Protein AF-A0A317KCD1-F1 (afdb_monomer_lite)

Sequence (113 aa):
MARLYDLDADVLLLGVDHGSNTSLHLAEYRRPAPPRQRCGAAVLTGDGGREWVWWDDVRLDEEDFARLGTDLETTGAVRLGPVGDGTGRLMRQRAAVDFAVDWLARNRRTEES

InterPro domains:
  IPR003679 Aminoglycoside N(3)-acetyltransferase-like [PF02522] (2-104)
  IPR003679 Aminoglycoside N(3)-acetyltransferase-like [PTHR11104] (2-109)
  IPR028345 Aminoglycoside 3-N-acetyltransferase-like [SSF110710] (2-108)

Foldseek 3Di:
DVVLLVVQHKDKDAQDAQLPVPLLVVLLVVAPPADKDKDWDFDQDPVRHTDIDIDIDGPDDSPCRRVLRVVLVVVVQWDWDDDPPGIMTMHGSNSSSVSSNVVCNVPVDPPDD

pLDDT: mean 91.61, std 10.13, range [35.06, 98.0]

Secondary structure (DSSP, 8-state):
-HHHHHTT-EEEEES--GGG-GGGHHHHHHSSS--EEEEEEEEEPTTS-EEEEEEEEE----TTHHHHHHHHHHTT-EEEEEETTEEEEEEEHHHHHHHHHHHHHHH------

Organism: NCBI:txid1450148

Radius of gyration: 16.88 Å; chains: 1; bounding box: 44×27×44 Å

Structure (mmCIF, N/CA/C/O backbone):
data_AF-A0A317KCD1-F1
#
_entry.id   AF-A0A317KCD1-F1
#
loop_
_atom_site.group_PDB
_atom_site.id
_atom_site.type_symbol
_atom_site.label_atom_id
_atom_site.label_alt_id
_atom_site.label_comp_id
_atom_site.label_asym_id
_atom_site.label_entity_id
_atom_site.label_seq_id
_atom_site.pdbx_PDB_ins_code
_atom_site.Cartn_x
_atom_site.Cartn_y
_atom_site.Cartn_z
_atom_site.occupancy
_atom_site.B_iso_or_equiv
_atom_site.auth_seq_id
_atom_site.auth_comp_id
_atom_site.auth_asym_id
_atom_site.auth_atom_id
_atom_site.pdbx_PDB_model_num
ATOM 1 N N . MET A 1 1 ? 5.164 -8.255 -4.245 1.00 70.62 1 MET A N 1
ATOM 2 C CA . MET A 1 1 ? 3.941 -8.189 -3.414 1.00 70.62 1 MET A CA 1
ATOM 3 C C . MET A 1 1 ? 3.158 -9.500 -3.390 1.00 70.62 1 MET A C 1
ATOM 5 O O . MET A 1 1 ? 2.946 -10.003 -2.300 1.00 70.62 1 MET A O 1
ATOM 9 N N . ALA A 1 2 ? 2.800 -10.110 -4.530 1.00 76.00 2 ALA A N 1
ATOM 10 C CA . ALA A 1 2 ? 1.985 -11.341 -4.554 1.00 76.00 2 ALA A CA 1
ATOM 11 C C . ALA A 1 2 ? 2.511 -12.493 -3.666 1.00 76.00 2 ALA A C 1
ATOM 13 O O . ALA A 1 2 ? 1.752 -13.067 -2.900 1.00 76.00 2 ALA A O 1
ATOM 14 N N . ARG A 1 3 ? 3.825 -12.751 -3.658 1.00 81.06 3 ARG A N 1
ATOM 15 C CA . ARG A 1 3 ? 4.411 -13.797 -2.799 1.00 81.06 3 ARG A CA 1
ATOM 16 C C . ARG A 1 3 ? 4.246 -13.536 -1.294 1.00 81.06 3 ARG A C 1
ATOM 18 O O . ARG A 1 3 ? 4.120 -14.482 -0.531 1.00 81.06 3 ARG A O 1
ATOM 25 N N . LEU A 1 4 ? 4.264 -12.273 -0.859 1.00 81.69 4 LEU A N 1
ATOM 26 C CA . LEU A 1 4 ? 4.026 -11.919 0.549 1.00 81.69 4 LEU A CA 1
ATOM 27 C C . LEU A 1 4 ? 2.566 -12.186 0.933 1.00 81.69 4 LEU A C 1
ATOM 29 O O . LEU A 1 4 ? 2.292 -12.679 2.024 1.00 81.69 4 LEU A O 1
ATOM 33 N N . TYR A 1 5 ? 1.652 -11.947 -0.009 1.00 82.62 5 TYR A N 1
ATOM 34 C CA . TYR A 1 5 ? 0.233 -12.219 0.168 1.00 82.62 5 TYR A CA 1
ATOM 35 C C . TYR A 1 5 ? -0.018 -13.728 0.298 1.00 82.62 5 TYR A C 1
ATOM 37 O O . TYR A 1 5 ? -0.814 -14.165 1.134 1.00 82.62 5 TYR A O 1
ATOM 45 N N . ASP A 1 6 ? 0.681 -14.540 -0.498 1.00 83.25 6 ASP A N 1
ATOM 46 C CA . ASP A 1 6 ? 0.579 -16.002 -0.443 1.00 83.25 6 ASP A CA 1
ATOM 47 C C . ASP A 1 6 ? 1.066 -16.560 0.902 1.00 83.25 6 ASP A C 1
ATOM 49 O O . ASP A 1 6 ? 0.499 -17.528 1.406 1.00 83.25 6 ASP A O 1
ATOM 53 N N . LEU A 1 7 ? 2.059 -15.904 1.510 1.00 90.00 7 LEU A N 1
ATOM 54 C CA . LEU A 1 7 ? 2.645 -16.271 2.802 1.00 90.00 7 LEU A CA 1
ATOM 55 C C . LEU A 1 7 ? 1.893 -15.711 4.025 1.00 90.00 7 LEU A C 1
ATOM 57 O O . LEU A 1 7 ? 2.343 -15.941 5.142 1.00 90.00 7 LEU A O 1
ATOM 61 N N . ASP A 1 8 ? 0.780 -14.993 3.830 1.00 88.00 8 ASP A N 1
ATOM 62 C CA . ASP A 1 8 ? 0.032 -14.290 4.893 1.00 88.00 8 ASP A CA 1
ATOM 63 C C . ASP A 1 8 ? 0.929 -13.378 5.755 1.00 88.00 8 ASP A C 1
ATOM 65 O O . ASP A 1 8 ? 0.857 -13.374 6.981 1.00 88.00 8 ASP A O 1
ATOM 69 N N . ALA A 1 9 ? 1.821 -12.623 5.101 1.00 93.81 9 ALA A N 1
ATOM 70 C CA . ALA A 1 9 ? 2.752 -11.721 5.775 1.00 93.81 9 ALA A CA 1
ATOM 71 C C . ALA A 1 9 ? 2.049 -10.533 6.461 1.00 93.81 9 ALA A C 1
ATOM 73 O O . ALA A 1 9 ? 0.957 -10.120 6.066 1.00 93.81 9 ALA A O 1
ATOM 74 N N . ASP A 1 10 ? 2.730 -9.921 7.430 1.00 95.75 10 ASP A N 1
ATOM 75 C CA . ASP A 1 10 ? 2.306 -8.671 8.065 1.00 95.75 10 ASP A CA 1
ATOM 76 C C . ASP A 1 10 ? 2.885 -7.433 7.360 1.00 95.75 10 ASP A C 1
ATOM 78 O O . ASP A 1 10 ? 3.993 -7.453 6.818 1.00 95.75 10 ASP A O 1
ATOM 82 N N . VAL A 1 11 ? 2.142 -6.325 7.418 1.00 96.00 11 VAL A N 1
ATOM 83 C CA . VAL A 1 11 ? 2.583 -4.978 7.029 1.00 96.00 11 VAL A CA 1
ATOM 84 C C . VAL A 1 11 ? 2.631 -4.104 8.273 1.00 96.00 11 VAL A C 1
ATOM 86 O O . VAL A 1 11 ? 1.648 -4.018 9.012 1.00 96.00 11 VAL A O 1
ATOM 89 N N . LEU A 1 12 ? 3.760 -3.423 8.470 1.00 96.25 12 LEU A N 1
ATOM 90 C CA . LEU A 1 12 ? 3.965 -2.462 9.546 1.00 96.25 12 LEU A CA 1
ATOM 91 C C . LEU A 1 12 ? 4.272 -1.082 8.963 1.00 96.25 12 LEU A C 1
ATOM 93 O O . LEU A 1 12 ? 5.266 -0.907 8.261 1.00 96.25 12 LEU A O 1
ATOM 97 N N . LEU A 1 13 ? 3.430 -0.105 9.289 1.00 96.06 13 LEU A N 1
ATOM 98 C CA . LEU A 1 13 ? 3.652 1.307 8.988 1.00 96.06 13 LEU A CA 1
ATOM 99 C C . LEU A 1 13 ? 4.164 1.993 10.254 1.00 96.06 13 LEU A C 1
ATOM 101 O O . LEU A 1 13 ? 3.537 1.876 11.307 1.00 96.06 13 LEU A O 1
ATOM 105 N N . LEU A 1 14 ? 5.299 2.687 10.164 1.00 95.31 14 LEU A N 1
ATOM 106 C CA . LEU A 1 14 ? 5.960 3.337 11.299 1.00 95.31 14 LEU A CA 1
ATOM 107 C C . LEU A 1 14 ? 5.897 4.854 11.135 1.00 95.31 14 LEU A C 1
ATOM 109 O O . LEU A 1 14 ? 6.654 5.419 10.352 1.00 95.31 14 LEU A O 1
ATOM 113 N N . GLY A 1 15 ? 4.980 5.509 11.850 1.00 92.25 15 GLY A N 1
ATOM 114 C CA . GLY A 1 15 ? 4.834 6.967 11.789 1.00 92.25 15 GLY A CA 1
ATOM 115 C C . GLY A 1 15 ? 4.265 7.496 10.467 1.00 92.25 15 GLY A C 1
ATOM 116 O O . GLY A 1 15 ? 4.203 8.706 10.285 1.00 92.25 15 GLY A O 1
ATOM 117 N N . VAL A 1 16 ? 3.823 6.607 9.573 1.00 93.38 16 VAL A N 1
ATOM 118 C CA . VAL A 1 16 ? 3.165 6.936 8.302 1.00 93.38 16 VAL A CA 1
ATOM 119 C C . VAL A 1 16 ? 1.755 6.355 8.264 1.00 93.38 16 VAL A C 1
ATOM 121 O O . VAL A 1 16 ? 1.432 5.408 8.995 1.00 93.38 16 VAL A O 1
ATOM 124 N N . ASP A 1 17 ? 0.901 6.942 7.435 1.00 93.25 17 ASP A N 1
ATOM 125 C CA . ASP A 1 17 ? -0.445 6.446 7.169 1.00 93.25 17 ASP A CA 1
ATOM 126 C C . ASP A 1 17 ? -0.472 5.495 5.959 1.00 93.25 17 ASP A C 1
ATOM 128 O O . ASP A 1 17 ? 0.559 5.088 5.412 1.00 93.25 17 ASP A O 1
ATOM 132 N N . HIS A 1 18 ? -1.679 5.098 5.563 1.00 95.31 18 HIS A N 1
ATOM 133 C CA . HIS A 1 18 ? -1.889 4.180 4.452 1.00 95.31 18 HIS A CA 1
ATOM 134 C C . HIS A 1 18 ? -1.589 4.779 3.073 1.00 95.31 18 HIS A C 1
ATOM 136 O O . HIS A 1 18 ? -1.453 4.001 2.131 1.00 95.31 18 HIS A O 1
ATOM 142 N N . GLY A 1 19 ? -1.406 6.098 2.946 1.00 93.31 19 GLY A N 1
ATOM 143 C CA . GLY A 1 19 ? -0.956 6.728 1.703 1.00 93.31 19 GLY A CA 1
ATOM 144 C C . GLY A 1 19 ? 0.413 6.215 1.249 1.00 93.31 19 GLY A C 1
ATOM 145 O O . GLY A 1 19 ? 0.685 6.156 0.062 1.00 93.31 19 GLY A O 1
ATOM 146 N N . SER A 1 20 ? 1.254 5.744 2.177 1.00 91.88 20 SER A N 1
ATOM 147 C CA . SER A 1 20 ? 2.547 5.108 1.869 1.00 91.88 20 SER A CA 1
ATOM 148 C C . SER A 1 20 ? 2.505 3.570 1.864 1.00 91.88 20 SER A C 1
ATOM 150 O O . SER A 1 20 ? 3.549 2.909 1.851 1.00 91.88 20 SER A O 1
ATOM 152 N N . ASN A 1 21 ? 1.320 2.953 1.920 1.00 93.19 21 ASN A N 1
ATOM 153 C CA . ASN A 1 21 ? 1.190 1.500 2.008 1.00 93.19 21 ASN A CA 1
ATOM 154 C C . ASN A 1 21 ? 1.239 0.838 0.624 1.00 93.19 21 ASN A C 1
ATOM 156 O O . ASN A 1 21 ? 0.218 0.488 0.034 1.00 93.19 21 ASN A O 1
ATOM 160 N N . THR A 1 22 ? 2.454 0.567 0.150 1.00 90.88 22 THR A N 1
ATOM 161 C CA . THR A 1 22 ? 2.713 -0.067 -1.157 1.00 90.88 22 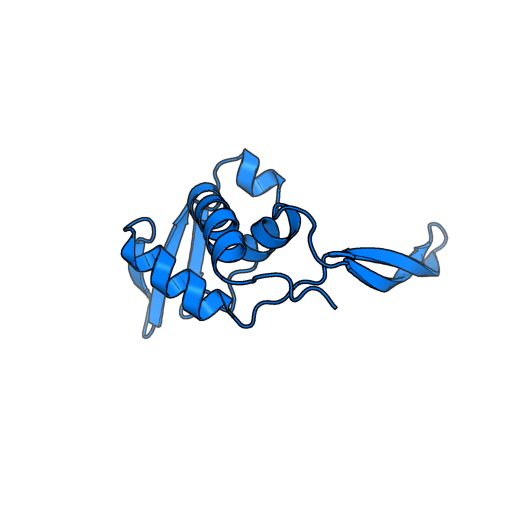THR A CA 1
ATOM 162 C C . THR A 1 22 ? 2.055 -1.440 -1.350 1.00 90.88 22 THR A C 1
ATOM 164 O O . THR A 1 22 ? 1.915 -1.899 -2.484 1.00 90.88 22 THR A O 1
ATOM 167 N N . SER A 1 23 ? 1.628 -2.120 -0.278 1.00 92.00 23 SER A N 1
ATOM 168 C CA . SER A 1 23 ? 0.893 -3.385 -0.411 1.00 92.00 23 SER A CA 1
ATOM 169 C C . SER A 1 23 ? -0.490 -3.190 -1.034 1.00 92.00 23 SER A C 1
ATOM 171 O O . SER A 1 23 ? -0.980 -4.109 -1.689 1.00 92.00 23 SER A O 1
ATOM 173 N N . LEU A 1 24 ? -1.096 -2.008 -0.880 1.00 94.06 24 LEU A N 1
ATOM 174 C CA . LEU A 1 24 ? -2.415 -1.695 -1.432 1.00 94.06 24 LEU A CA 1
ATOM 175 C C . LEU A 1 24 ? -2.414 -1.647 -2.967 1.00 94.06 24 LEU A C 1
ATOM 177 O O . LEU A 1 24 ? -3.422 -2.004 -3.570 1.00 94.06 24 LEU A O 1
ATOM 181 N N . HIS A 1 25 ? -1.276 -1.370 -3.616 1.00 95.12 25 HIS A N 1
ATOM 182 C CA . HIS A 1 25 ? -1.161 -1.481 -5.077 1.00 95.12 25 HIS A CA 1
ATOM 183 C C . HIS A 1 25 ? -1.501 -2.884 -5.593 1.00 95.12 25 HIS A C 1
ATOM 185 O O . HIS A 1 25 ? -2.009 -3.032 -6.701 1.00 95.12 25 HIS A O 1
ATOM 191 N N . LEU A 1 26 ? -1.286 -3.942 -4.797 1.00 93.19 26 LEU A N 1
ATOM 192 C CA . LEU A 1 26 ? -1.677 -5.297 -5.201 1.00 93.19 26 LEU A CA 1
ATOM 193 C C . LEU A 1 26 ? -3.192 -5.414 -5.440 1.00 93.19 26 LEU A C 1
ATOM 195 O O . LEU A 1 26 ? -3.611 -6.218 -6.272 1.00 93.19 26 LEU A O 1
ATOM 199 N N . ALA A 1 27 ? -4.005 -4.616 -4.748 1.00 93.44 27 ALA A N 1
ATOM 200 C CA . ALA A 1 27 ? -5.443 -4.570 -4.973 1.00 93.44 27 ALA A CA 1
ATOM 201 C C . ALA A 1 27 ? -5.798 -3.922 -6.320 1.00 93.44 27 ALA A C 1
ATOM 203 O O . ALA A 1 27 ? -6.716 -4.388 -6.993 1.00 93.44 27 ALA A O 1
ATOM 204 N N . GLU A 1 28 ? -5.034 -2.923 -6.771 1.00 93.00 28 GLU A N 1
ATOM 205 C CA . GLU A 1 28 ? -5.219 -2.303 -8.091 1.00 93.00 28 GLU A CA 1
ATOM 206 C C . GLU A 1 28 ? -4.966 -3.300 -9.228 1.00 93.00 28 GLU A C 1
ATOM 208 O O . GLU A 1 28 ? -5.718 -3.331 -10.198 1.00 93.00 28 GLU A O 1
ATOM 213 N N . TYR A 1 29 ? -3.981 -4.192 -9.071 1.00 92.44 29 TYR A N 1
ATOM 214 C CA . TYR A 1 29 ? -3.742 -5.296 -10.010 1.00 92.44 29 TYR A CA 1
ATOM 215 C C . TYR A 1 29 ? -4.852 -6.356 -10.024 1.00 92.44 29 TYR A C 1
ATOM 217 O O . TYR A 1 29 ? -5.001 -7.073 -11.012 1.00 92.44 29 TYR A O 1
ATOM 225 N N . ARG A 1 30 ? -5.598 -6.499 -8.924 1.00 91.75 30 ARG A N 1
ATOM 226 C CA . ARG A 1 30 ? -6.617 -7.549 -8.736 1.00 91.75 30 ARG A CA 1
ATOM 227 C C . ARG A 1 30 ? -8.042 -7.084 -9.001 1.00 91.75 30 ARG A C 1
ATOM 229 O O . ARG A 1 30 ? -8.939 -7.915 -9.127 1.00 91.75 30 ARG A O 1
ATOM 236 N N . ARG A 1 31 ? -8.254 -5.775 -9.086 1.00 87.62 31 ARG A N 1
ATOM 237 C CA . ARG A 1 31 ? -9.521 -5.174 -9.497 1.00 87.62 31 ARG A CA 1
ATOM 238 C C . ARG A 1 31 ? -9.939 -5.695 -10.887 1.00 87.62 31 ARG A C 1
ATOM 240 O O . ARG A 1 31 ? -9.088 -5.807 -11.769 1.00 87.62 31 ARG A O 1
ATOM 247 N N . PRO A 1 32 ? -11.240 -5.941 -11.133 1.00 83.94 32 PRO A N 1
ATOM 248 C CA . PRO A 1 32 ? -11.740 -6.231 -12.475 1.00 83.94 32 PRO A CA 1
ATOM 249 C C . PRO A 1 32 ? -11.457 -5.079 -13.450 1.00 83.94 32 PRO A C 1
ATOM 251 O O . PRO A 1 32 ? -11.761 -3.930 -13.139 1.00 83.94 32 PRO A O 1
ATOM 254 N N . ALA A 1 33 ? -10.909 -5.396 -14.628 1.00 85.00 33 ALA A N 1
ATOM 255 C CA . ALA A 1 33 ? -10.594 -4.439 -15.698 1.00 85.00 33 ALA A CA 1
ATOM 256 C C . ALA A 1 33 ? -9.817 -3.189 -15.213 1.00 85.00 33 ALA A C 1
ATOM 258 O O . ALA A 1 33 ? -10.323 -2.066 -15.303 1.00 85.00 33 ALA A O 1
ATOM 259 N N . PRO A 1 34 ? -8.592 -3.356 -14.679 1.00 89.25 34 PRO A N 1
ATOM 260 C CA . PRO A 1 34 ? -7.824 -2.228 -14.175 1.00 89.25 34 PRO A CA 1
ATOM 261 C C . PRO A 1 34 ? -7.390 -1.312 -15.333 1.00 89.25 34 PRO A C 1
ATOM 263 O O . PRO A 1 34 ? -7.038 -1.816 -16.409 1.00 89.25 34 PRO A O 1
ATOM 266 N N . PRO A 1 35 ? -7.388 0.022 -15.140 1.00 90.56 35 PRO A N 1
ATOM 267 C CA . PRO A 1 35 ? -6.883 0.943 -16.148 1.00 90.56 35 PRO A CA 1
ATOM 268 C C . PRO A 1 35 ? -5.421 0.616 -16.447 1.00 90.56 35 PRO A C 1
ATOM 270 O O . PRO A 1 35 ? -4.645 0.312 -15.540 1.00 90.56 35 PRO A O 1
ATOM 273 N N . ARG A 1 36 ? -5.042 0.673 -17.724 1.00 93.31 36 ARG A N 1
ATOM 274 C CA . ARG A 1 36 ? -3.681 0.367 -18.171 1.00 93.31 36 ARG A CA 1
ATOM 275 C C . ARG A 1 36 ? -2.992 1.606 -18.714 1.00 93.31 36 ARG A C 1
ATOM 277 O O . ARG A 1 36 ? -3.644 2.514 -19.223 1.00 93.31 36 ARG A O 1
ATOM 284 N N . GLN A 1 37 ? -1.672 1.615 -18.628 1.00 94.88 37 GLN A N 1
ATOM 285 C CA . GL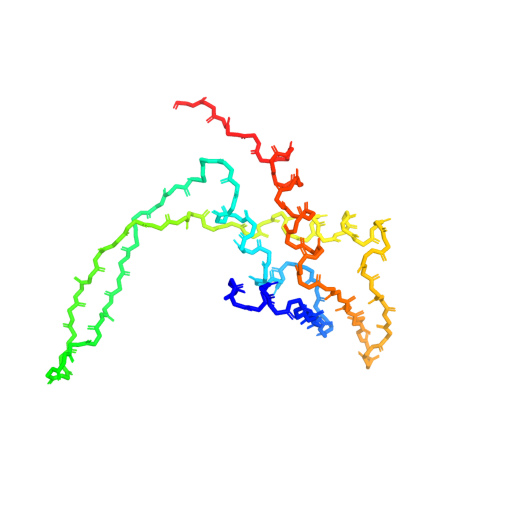N A 1 37 ? -0.820 2.629 -19.231 1.00 94.88 37 GLN A CA 1
ATOM 286 C C . GLN A 1 37 ? 0.406 1.979 -19.863 1.00 94.88 37 GLN A C 1
ATOM 288 O O . GLN A 1 37 ? 0.864 0.922 -19.421 1.00 94.88 37 GLN A O 1
ATOM 293 N N . ARG A 1 38 ? 0.950 2.636 -20.887 1.00 96.69 38 ARG A N 1
ATOM 294 C CA . ARG A 1 38 ? 2.198 2.213 -21.513 1.00 96.69 38 ARG A CA 1
ATOM 295 C C . ARG A 1 38 ? 3.375 2.754 -20.708 1.00 96.69 38 ARG A C 1
ATOM 297 O O . ARG A 1 38 ? 3.549 3.965 -20.594 1.00 96.69 38 ARG A O 1
ATOM 304 N N . CYS A 1 39 ? 4.188 1.849 -20.191 1.00 95.56 39 CYS A N 1
ATOM 305 C CA . CYS A 1 39 ? 5.385 2.129 -19.411 1.00 95.56 39 CYS A CA 1
ATOM 306 C C . CYS A 1 39 ? 6.637 1.853 -20.245 1.00 95.56 39 CYS A C 1
ATOM 308 O O . CYS A 1 39 ? 6.631 1.000 -21.136 1.00 95.56 39 CYS A O 1
ATOM 310 N N . GLY A 1 40 ? 7.725 2.563 -19.949 1.00 95.12 40 GLY A N 1
ATOM 311 C CA . GLY A 1 40 ? 9.015 2.323 -20.581 1.00 95.12 40 GLY A CA 1
ATOM 312 C C . GLY A 1 40 ? 10.177 2.604 -19.641 1.00 95.12 40 GLY A C 1
ATOM 313 O O . GLY A 1 40 ? 10.108 3.513 -18.815 1.00 95.12 40 GLY A O 1
ATOM 314 N N . ALA A 1 41 ? 11.238 1.812 -19.762 1.00 95.69 41 ALA A N 1
ATOM 315 C CA . ALA A 1 41 ? 12.457 1.973 -18.981 1.00 95.69 41 ALA A CA 1
ATOM 316 C C . ALA A 1 41 ? 13.678 1.444 -19.737 1.00 95.69 41 ALA A C 1
ATOM 318 O O . ALA A 1 41 ? 13.575 0.573 -20.601 1.00 95.69 41 ALA A O 1
ATOM 319 N N . ALA A 1 42 ? 14.852 1.948 -19.361 1.00 95.56 42 ALA A N 1
ATOM 320 C CA . ALA A 1 42 ? 16.126 1.410 -19.816 1.00 95.56 42 ALA A CA 1
ATOM 321 C C . ALA A 1 42 ? 16.476 0.137 -19.024 1.00 95.56 42 ALA A C 1
ATOM 323 O O . ALA A 1 42 ? 16.784 0.214 -17.832 1.00 95.56 42 ALA A O 1
ATOM 324 N N . VAL A 1 43 ? 16.453 -1.017 -19.690 1.00 95.69 43 VAL A N 1
ATOM 325 C CA . VAL A 1 43 ? 16.742 -2.340 -19.121 1.00 95.69 43 VAL A CA 1
ATOM 326 C C . VAL A 1 43 ? 18.189 -2.727 -19.419 1.00 95.69 43 VAL A C 1
ATOM 328 O O . VAL A 1 43 ? 18.689 -2.476 -20.514 1.00 95.69 43 VAL A O 1
ATOM 331 N N . LEU A 1 44 ? 18.872 -3.318 -18.433 1.00 94.69 44 LEU A N 1
ATOM 332 C CA . LEU A 1 44 ? 20.234 -3.831 -18.592 1.00 94.69 44 LEU A CA 1
ATOM 333 C C . LEU A 1 44 ? 20.223 -5.049 -19.522 1.00 94.69 44 LEU A C 1
ATOM 335 O O . LEU A 1 44 ? 19.502 -6.016 -19.270 1.00 94.69 44 LEU A O 1
ATOM 339 N N . THR A 1 45 ? 21.034 -5.011 -20.570 1.00 92.56 45 THR A N 1
ATOM 340 C CA . THR A 1 45 ? 21.206 -6.133 -21.495 1.00 92.56 45 THR A CA 1
ATOM 341 C C . THR A 1 45 ? 22.279 -7.098 -20.977 1.00 92.56 45 THR A C 1
ATOM 343 O O . THR A 1 45 ? 23.114 -6.741 -20.142 1.00 92.56 45 THR A O 1
ATOM 346 N N . GLY A 1 46 ? 22.259 -8.353 -21.441 1.00 90.88 46 GLY A N 1
ATOM 347 C CA . GLY A 1 46 ? 23.180 -9.399 -20.962 1.00 90.88 46 GLY A CA 1
ATOM 348 C C . GLY A 1 46 ? 24.668 -9.118 -21.223 1.00 90.88 46 GLY A C 1
ATOM 349 O O . GLY A 1 46 ? 25.525 -9.716 -20.580 1.00 90.88 46 GLY A O 1
ATOM 350 N N . ASP A 1 47 ? 24.973 -8.193 -22.131 1.00 93.00 47 ASP A N 1
ATOM 351 C CA . ASP A 1 47 ? 26.308 -7.699 -22.482 1.00 93.00 47 ASP A CA 1
ATOM 352 C C . ASP A 1 47 ? 26.716 -6.419 -21.720 1.00 93.00 47 ASP A C 1
ATOM 354 O O . ASP A 1 47 ? 27.781 -5.859 -21.972 1.00 93.00 47 ASP A O 1
ATOM 358 N N . GLY A 1 48 ? 25.898 -5.951 -20.769 1.00 91.62 48 GLY A N 1
ATOM 359 C CA . GLY A 1 48 ? 26.181 -4.768 -19.947 1.00 91.62 48 GLY A CA 1
ATOM 360 C C . GLY A 1 48 ? 25.757 -3.431 -20.567 1.00 91.62 48 GLY A C 1
ATOM 361 O O . GLY A 1 48 ? 25.982 -2.382 -19.959 1.00 91.62 48 GLY A O 1
ATOM 362 N N . GLY A 1 49 ? 25.129 -3.451 -21.745 1.00 95.06 49 GLY A N 1
ATOM 363 C CA . GLY A 1 49 ? 24.478 -2.294 -22.356 1.00 95.06 49 GLY A CA 1
ATOM 364 C C . GLY A 1 49 ? 23.119 -1.952 -21.730 1.00 95.06 49 GLY A C 1
ATOM 365 O O . GLY A 1 49 ? 22.697 -2.516 -20.717 1.00 95.06 49 GLY A O 1
ATOM 366 N N . ARG A 1 50 ? 22.411 -0.991 -22.334 1.00 95.12 50 ARG A N 1
ATOM 367 C CA . ARG A 1 50 ? 21.029 -0.646 -21.972 1.00 95.12 50 ARG A CA 1
ATOM 368 C C . ARG A 1 50 ? 20.164 -0.565 -23.218 1.00 95.12 50 ARG A C 1
ATOM 370 O O . ARG A 1 50 ? 20.541 0.103 -24.176 1.00 95.12 50 ARG A O 1
ATOM 377 N N . GLU A 1 51 ? 18.983 -1.161 -23.154 1.00 95.88 51 GLU A N 1
ATOM 378 C CA . GLU A 1 51 ? 17.957 -1.051 -24.189 1.00 95.88 51 GLU A CA 1
ATOM 379 C C . GLU A 1 51 ? 16.702 -0.397 -23.610 1.00 95.88 51 GLU A C 1
ATOM 381 O O . GLU A 1 51 ? 16.314 -0.668 -22.473 1.00 95.88 51 GLU A O 1
ATOM 386 N N . TRP A 1 52 ? 16.065 0.489 -24.378 1.00 97.25 52 TRP A N 1
ATOM 387 C CA . TRP A 1 52 ? 14.779 1.054 -23.988 1.00 97.25 52 TRP A CA 1
ATOM 388 C C . TRP A 1 52 ? 13.653 0.071 -24.313 1.00 97.25 52 TRP A C 1
ATOM 390 O O . TRP A 1 52 ? 13.365 -0.185 -25.481 1.00 97.25 52 TRP A O 1
ATOM 400 N N . VAL A 1 53 ? 12.990 -0.449 -23.282 1.00 96.56 53 VAL A N 1
ATOM 401 C CA . VAL A 1 53 ? 11.924 -1.449 -23.410 1.00 96.56 53 VAL A CA 1
ATOM 402 C C . VAL A 1 53 ? 10.587 -0.822 -23.043 1.00 96.56 53 VAL A C 1
ATOM 404 O O . VAL A 1 53 ? 10.498 -0.071 -22.073 1.00 96.56 53 VAL A O 1
ATOM 407 N N . TRP A 1 54 ? 9.545 -1.153 -23.807 1.00 96.75 54 TRP A N 1
ATOM 408 C CA . TRP A 1 54 ? 8.162 -0.747 -23.553 1.00 96.75 54 TRP A CA 1
ATOM 409 C C . TRP A 1 54 ? 7.311 -1.943 -23.125 1.00 96.75 54 TRP A C 1
ATOM 411 O O . TRP A 1 54 ? 7.462 -3.033 -23.676 1.00 96.75 54 TRP A O 1
ATOM 421 N N . TRP A 1 55 ? 6.373 -1.724 -22.207 1.00 96.19 55 TRP A N 1
ATOM 422 C CA . TRP A 1 55 ? 5.351 -2.699 -21.818 1.00 96.19 55 TRP A CA 1
ATOM 423 C C . TRP A 1 55 ? 4.065 -1.994 -21.371 1.00 96.19 55 TRP A C 1
ATOM 425 O O . TRP A 1 55 ? 4.076 -0.797 -21.090 1.00 96.19 55 TRP A O 1
ATOM 435 N N . ASP A 1 56 ? 2.960 -2.735 -21.288 1.00 95.81 56 ASP A N 1
ATOM 436 C CA . ASP A 1 56 ? 1.699 -2.233 -20.734 1.00 95.81 56 ASP A CA 1
ATOM 437 C C . ASP A 1 56 ? 1.521 -2.713 -19.294 1.00 95.81 56 ASP A C 1
ATOM 439 O O . ASP A 1 56 ? 1.520 -3.919 -19.030 1.00 95.81 56 ASP A O 1
ATOM 443 N N . ASP A 1 57 ? 1.280 -1.785 -18.375 1.00 95.44 57 ASP A N 1
ATOM 444 C CA . ASP A 1 57 ? 1.112 -2.056 -16.944 1.00 95.44 57 ASP A CA 1
ATOM 445 C C . ASP A 1 57 ? -0.200 -1.468 -16.411 1.00 95.44 57 ASP A C 1
ATOM 447 O O . ASP A 1 57 ? -0.873 -0.694 -17.096 1.00 95.44 57 ASP A O 1
ATOM 451 N N . VAL A 1 58 ? -0.578 -1.840 -15.190 1.00 93.00 58 VAL A N 1
ATOM 452 C CA . VAL A 1 58 ? -1.680 -1.189 -14.476 1.00 93.00 58 VAL A CA 1
ATOM 453 C C . VAL A 1 58 ? -1.285 0.251 -14.154 1.00 93.00 58 VAL A C 1
ATOM 455 O O . VAL A 1 58 ? -0.172 0.528 -13.706 1.00 93.00 58 VAL A O 1
ATOM 458 N N . ARG A 1 59 ? -2.208 1.184 -14.394 1.00 92.81 59 ARG A N 1
ATOM 459 C CA . ARG A 1 59 ? -2.069 2.573 -13.962 1.00 92.81 59 ARG A CA 1
ATOM 460 C C . ARG A 1 59 ? -2.362 2.640 -12.467 1.00 92.81 59 ARG A C 1
ATOM 462 O O . ARG A 1 59 ? -3.526 2.675 -12.076 1.00 92.81 59 ARG A O 1
ATOM 469 N N . LEU A 1 60 ? -1.292 2.601 -11.680 1.00 92.19 60 LEU A N 1
ATOM 470 C CA . LEU A 1 60 ? -1.340 2.745 -10.229 1.00 92.19 60 LEU A CA 1
ATOM 471 C C . LEU A 1 60 ? -1.691 4.181 -9.849 1.00 92.19 60 LEU A C 1
ATOM 473 O O . LEU A 1 60 ? -1.236 5.130 -10.491 1.00 92.19 60 LEU A O 1
ATOM 477 N N . ASP A 1 61 ? -2.495 4.308 -8.807 1.00 92.12 61 ASP A N 1
ATOM 478 C CA . ASP A 1 61 ? -2.973 5.565 -8.257 1.00 92.12 61 ASP A CA 1
ATOM 479 C C . ASP A 1 61 ? -3.133 5.388 -6.742 1.00 92.12 61 ASP A C 1
ATOM 481 O O . ASP A 1 61 ? -3.815 4.474 -6.283 1.00 92.12 61 ASP A O 1
ATOM 485 N N . GLU A 1 62 ? -2.466 6.227 -5.957 1.00 92.81 62 GLU A N 1
ATOM 486 C CA . GLU A 1 62 ? -2.449 6.159 -4.490 1.00 92.81 62 GLU A CA 1
ATOM 487 C C . GLU A 1 62 ? -3.249 7.290 -3.825 1.00 92.81 62 GLU A C 1
ATOM 489 O O . GLU A 1 62 ? -3.322 7.339 -2.597 1.00 92.81 62 GLU A O 1
ATOM 494 N N . GLU A 1 63 ? -3.890 8.175 -4.602 1.00 93.69 63 GLU A N 1
ATOM 495 C CA . GLU A 1 63 ? -4.548 9.389 -4.086 1.00 93.69 63 GLU A CA 1
ATOM 496 C C . GLU A 1 63 ? -5.600 9.096 -3.006 1.00 93.69 63 GLU A C 1
ATOM 498 O O . GLU A 1 63 ? -5.782 9.870 -2.063 1.00 93.69 63 GLU A O 1
ATOM 503 N N . ASP A 1 64 ? -6.287 7.959 -3.107 1.00 94.31 64 ASP A N 1
ATOM 504 C CA . ASP A 1 64 ? -7.345 7.562 -2.184 1.00 94.31 64 ASP A CA 1
ATOM 505 C C . ASP A 1 64 ? -6.908 6.522 -1.135 1.00 94.31 64 ASP A C 1
ATOM 507 O O . ASP A 1 64 ? -7.728 6.111 -0.308 1.00 94.31 64 ASP A O 1
ATOM 511 N N . PHE A 1 65 ? -5.623 6.141 -1.094 1.00 96.38 65 PHE A N 1
ATOM 512 C CA . PHE A 1 65 ? -5.116 5.130 -0.158 1.00 96.38 65 PHE A CA 1
ATOM 513 C C . PHE A 1 65 ? -5.199 5.577 1.299 1.00 96.38 65 PHE A C 1
ATOM 515 O O . PHE A 1 65 ? -5.474 4.754 2.173 1.00 96.38 65 PHE A O 1
ATOM 522 N N . ALA A 1 66 ? -5.023 6.872 1.575 1.00 96.31 66 ALA A N 1
ATOM 523 C CA . ALA A 1 66 ? -5.225 7.412 2.916 1.00 96.31 66 ALA A CA 1
ATOM 524 C C . ALA A 1 66 ? -6.677 7.193 3.383 1.00 96.31 66 ALA A C 1
ATOM 526 O O . ALA A 1 66 ? -6.902 6.666 4.472 1.00 96.31 66 ALA A O 1
ATOM 527 N N . ARG A 1 67 ? -7.660 7.500 2.520 1.00 97.19 67 ARG A N 1
ATOM 528 C CA . ARG A 1 67 ? -9.091 7.303 2.810 1.00 97.19 67 ARG A CA 1
ATOM 529 C C . ARG A 1 67 ? -9.446 5.822 2.943 1.00 97.19 67 ARG A C 1
ATOM 531 O O . ARG A 1 67 ? -10.109 5.440 3.902 1.00 97.19 67 ARG A O 1
ATOM 538 N N . LEU A 1 68 ? -8.973 4.991 2.014 1.00 97.31 68 LEU A N 1
ATOM 539 C CA . LEU A 1 68 ? -9.123 3.535 2.059 1.00 97.31 68 LEU A CA 1
ATOM 540 C C . LEU A 1 68 ? -8.580 2.974 3.376 1.00 97.31 68 LEU A C 1
ATOM 542 O O . LEU A 1 68 ? -9.241 2.168 4.026 1.00 97.31 68 LEU A O 1
ATOM 546 N N . GLY A 1 69 ? -7.394 3.421 3.786 1.00 96.88 69 GLY A N 1
ATOM 547 C CA . GLY A 1 69 ? -6.763 3.031 5.038 1.00 96.88 69 GLY A CA 1
ATOM 548 C C . GLY A 1 69 ? -7.570 3.410 6.269 1.00 96.88 69 GLY A C 1
ATOM 549 O O . GLY A 1 69 ? -7.760 2.570 7.142 1.00 96.88 69 GLY A O 1
ATOM 550 N N . THR A 1 70 ? -8.100 4.635 6.321 1.00 96.81 70 THR A N 1
ATOM 551 C CA . THR A 1 70 ? -9.011 5.048 7.396 1.00 96.81 70 THR A CA 1
ATOM 552 C C . THR A 1 70 ? -10.232 4.131 7.470 1.00 96.81 70 THR A C 1
ATOM 554 O O . THR A 1 70 ? -10.570 3.661 8.553 1.00 96.81 70 THR A O 1
ATOM 557 N N . ASP A 1 71 ? -10.850 3.792 6.336 1.00 97.69 71 ASP A N 1
ATOM 558 C CA . ASP A 1 71 ? -11.985 2.865 6.320 1.00 97.69 71 ASP A CA 1
ATOM 559 C C . ASP A 1 71 ? -11.573 1.447 6.751 1.00 97.69 71 ASP A C 1
ATOM 561 O O . ASP A 1 71 ? -12.304 0.792 7.494 1.00 97.69 71 ASP A O 1
ATOM 565 N N . LEU A 1 72 ? -10.384 0.979 6.358 1.00 97.62 72 LEU A N 1
ATOM 566 C CA . LEU A 1 72 ? -9.829 -0.301 6.806 1.00 97.62 72 LEU A CA 1
ATOM 567 C C . LEU A 1 72 ? -9.624 -0.325 8.329 1.00 97.62 72 LEU A C 1
ATOM 569 O O . LEU A 1 72 ? -9.960 -1.321 8.970 1.00 97.62 72 LEU A O 1
ATOM 573 N N . GLU A 1 73 ? -9.117 0.752 8.929 1.00 97.06 73 GLU A N 1
ATOM 574 C CA . GLU A 1 73 ? -8.942 0.862 10.383 1.00 97.06 73 GLU A CA 1
ATOM 575 C C . GLU A 1 73 ? -10.278 0.697 11.133 1.00 97.06 73 GLU A C 1
ATOM 577 O O . GLU A 1 73 ? -10.317 0.023 12.165 1.00 97.06 73 GLU A O 1
ATOM 582 N N . THR A 1 74 ? -11.396 1.197 10.584 1.00 96.88 74 THR A N 1
ATOM 583 C CA . THR A 1 74 ? -12.732 1.050 11.206 1.00 96.88 74 THR A CA 1
ATOM 584 C C . THR A 1 74 ? -13.222 -0.397 11.287 1.00 96.88 74 THR A C 1
ATOM 586 O O . THR A 1 74 ? -14.085 -0.711 12.106 1.00 96.88 74 THR A O 1
ATOM 589 N N . THR A 1 75 ? -12.658 -1.303 10.480 1.00 96.56 75 THR A N 1
ATOM 590 C CA . THR A 1 75 ? -13.016 -2.731 10.498 1.00 96.56 75 THR A CA 1
ATOM 591 C C . THR A 1 75 ? -12.418 -3.491 11.684 1.00 96.56 75 THR A C 1
ATOM 593 O O . THR A 1 75 ? -12.813 -4.625 11.949 1.00 96.56 75 THR A O 1
ATOM 596 N N . GLY A 1 76 ? -11.435 -2.904 12.378 1.00 95.25 76 GLY A N 1
ATOM 597 C CA . GLY A 1 76 ? -10.653 -3.581 13.416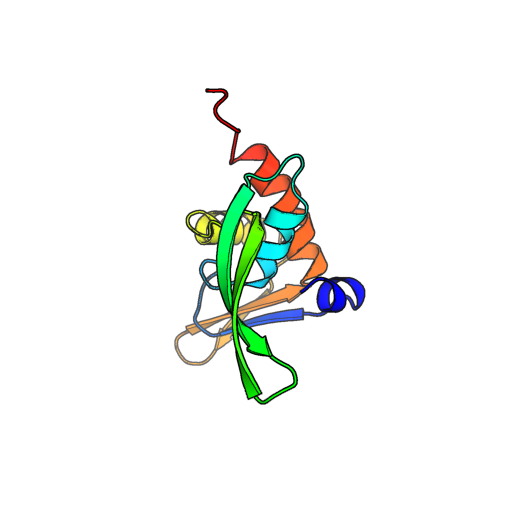 1.00 95.25 76 GLY A CA 1
ATOM 598 C C . GLY A 1 76 ? -9.547 -4.503 12.882 1.00 95.25 76 GLY A C 1
ATOM 599 O O . GLY A 1 76 ? -8.859 -5.146 13.673 1.00 95.25 76 GLY A O 1
ATOM 600 N N . ALA A 1 77 ? -9.329 -4.562 11.562 1.00 96.00 77 ALA A N 1
ATOM 601 C CA . ALA A 1 77 ? -8.251 -5.350 10.955 1.00 96.00 77 ALA A CA 1
ATOM 602 C C . ALA A 1 77 ? -6.843 -4.763 11.187 1.00 96.00 77 ALA A C 1
ATOM 604 O O . ALA A 1 77 ? -5.844 -5.454 10.968 1.00 96.00 77 ALA A O 1
ATOM 605 N N . VAL A 1 78 ? -6.755 -3.502 11.627 1.00 98.00 78 VAL A N 1
ATOM 606 C CA . VAL A 1 78 ? -5.499 -2.786 11.882 1.00 98.00 78 VAL A CA 1
ATOM 607 C C . VAL A 1 78 ? -5.303 -2.611 13.380 1.00 98.00 78 VAL A C 1
ATOM 609 O O . VAL A 1 78 ? -6.141 -2.044 14.080 1.00 98.00 78 VAL A O 1
ATOM 612 N N . ARG A 1 79 ? -4.156 -3.066 13.879 1.00 97.75 79 ARG A N 1
ATOM 613 C CA . ARG A 1 79 ? -3.705 -2.792 15.242 1.00 97.75 79 ARG A CA 1
ATOM 614 C C . ARG A 1 79 ? -2.924 -1.486 15.257 1.00 97.75 79 ARG A C 1
ATOM 616 O O . ARG A 1 79 ? -1.868 -1.391 14.632 1.00 97.75 79 ARG A O 1
ATOM 623 N N . LEU A 1 80 ? -3.431 -0.514 16.006 1.00 97.19 80 LEU A N 1
ATOM 624 C CA . LEU A 1 80 ? -2.786 0.778 16.227 1.00 97.19 80 LEU A CA 1
ATOM 625 C C . LEU A 1 80 ? -2.019 0.779 17.554 1.00 97.19 80 LEU A C 1
ATOM 627 O O . LEU A 1 80 ? -2.446 0.158 18.529 1.00 97.19 80 LEU A O 1
ATOM 631 N N . GLY A 1 81 ? -0.895 1.489 17.605 1.00 96.38 81 GLY A N 1
ATOM 632 C CA . GLY A 1 81 ? -0.132 1.695 18.837 1.00 96.38 81 GLY A CA 1
ATOM 633 C C . GLY A 1 81 ? 0.923 2.793 18.694 1.00 96.38 81 GLY A C 1
ATOM 634 O O . GLY A 1 81 ? 1.266 3.153 17.572 1.00 96.38 81 GLY A O 1
ATOM 635 N N . PRO A 1 82 ? 1.444 3.352 19.797 1.00 95.94 82 PRO A N 1
ATOM 636 C CA . PRO A 1 82 ? 2.4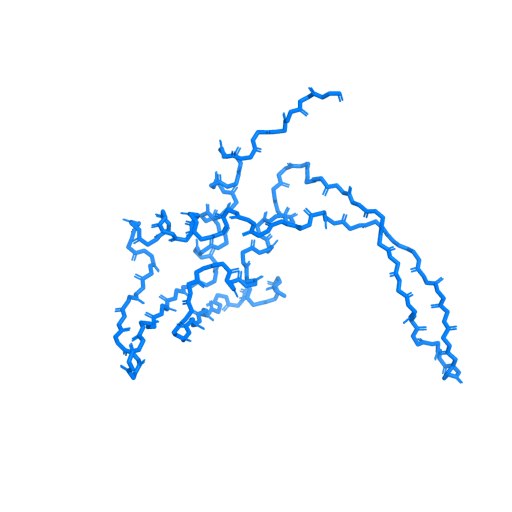84 4.375 19.732 1.00 95.94 82 PRO A CA 1
ATOM 637 C C . PRO A 1 82 ? 3.827 3.787 19.271 1.00 95.94 82 PRO A C 1
ATOM 639 O O . PRO A 1 82 ? 4.204 2.684 19.670 1.00 95.94 82 PRO A O 1
ATOM 642 N N . VAL A 1 83 ? 4.569 4.543 18.459 1.00 92.44 83 VAL A N 1
ATOM 643 C CA . VAL A 1 83 ? 5.959 4.261 18.070 1.00 92.44 83 VAL A CA 1
ATOM 644 C C . VAL A 1 83 ? 6.735 5.575 18.111 1.00 92.44 83 VAL A C 1
ATOM 646 O O . VAL A 1 83 ? 6.604 6.400 17.207 1.00 92.44 83 VAL A O 1
ATOM 649 N N . GLY A 1 84 ? 7.541 5.774 19.158 1.00 90.56 84 GLY A N 1
ATOM 650 C CA . GLY A 1 84 ? 8.143 7.084 19.429 1.00 90.56 84 GLY A CA 1
ATOM 651 C C . GLY A 1 84 ? 7.054 8.154 19.545 1.00 90.56 84 GLY A C 1
ATOM 652 O O . GLY A 1 84 ? 6.055 7.933 20.225 1.00 90.56 84 GLY A O 1
ATOM 653 N N . ASP A 1 85 ? 7.217 9.258 18.816 1.00 91.94 85 ASP A N 1
ATOM 654 C CA . ASP A 1 85 ? 6.230 10.347 18.744 1.00 91.94 85 ASP A CA 1
ATOM 655 C C . ASP A 1 85 ? 5.120 10.101 17.699 1.00 91.94 85 ASP A C 1
ATOM 657 O O . ASP A 1 85 ? 4.240 10.938 17.502 1.00 91.94 85 ASP A O 1
ATOM 661 N N . GLY A 1 86 ? 5.164 8.965 16.996 1.00 92.88 86 GLY A N 1
ATOM 662 C CA . GLY A 1 86 ? 4.226 8.605 15.936 1.00 92.88 86 GLY A CA 1
ATOM 663 C C . GLY A 1 86 ? 3.258 7.483 16.313 1.00 92.88 86 GLY A C 1
ATOM 664 O O . GLY A 1 86 ? 3.282 6.916 17.406 1.00 92.88 86 GLY A O 1
ATOM 665 N N . THR A 1 87 ? 2.401 7.122 15.356 1.00 96.12 87 THR A N 1
ATOM 666 C CA . THR A 1 87 ? 1.515 5.951 15.442 1.00 96.12 87 THR A CA 1
ATOM 667 C C . THR A 1 87 ? 2.008 4.856 14.503 1.00 96.12 87 THR A C 1
ATOM 669 O O . THR A 1 87 ? 2.239 5.091 13.317 1.00 96.12 87 THR A O 1
ATOM 672 N N . GLY A 1 88 ? 2.172 3.654 15.043 1.00 97.19 88 GLY A N 1
ATOM 673 C CA . GLY A 1 88 ? 2.379 2.427 14.295 1.00 97.19 88 GLY A CA 1
ATOM 674 C C . GLY A 1 88 ? 1.053 1.783 13.895 1.00 97.19 88 GLY A C 1
ATOM 675 O O . GLY A 1 88 ? 0.090 1.804 14.664 1.00 97.19 88 GLY A O 1
ATOM 676 N N . ARG A 1 89 ? 1.024 1.184 12.702 1.00 97.94 89 ARG A N 1
ATOM 677 C CA . ARG A 1 89 ? -0.125 0.436 12.168 1.00 97.94 89 ARG A CA 1
ATOM 678 C C . ARG A 1 89 ? 0.338 -0.944 11.733 1.00 97.94 89 ARG A C 1
ATOM 680 O O . ARG A 1 89 ? 1.168 -1.043 10.833 1.00 97.94 89 ARG A O 1
ATOM 687 N N . LEU A 1 90 ? -0.177 -1.992 12.367 1.00 97.75 90 LEU A N 1
ATOM 688 C CA . LEU A 1 90 ? 0.147 -3.383 12.049 1.00 97.75 90 LEU A CA 1
ATOM 689 C C . LEU A 1 90 ? -1.098 -4.104 11.534 1.00 97.75 90 LEU A C 1
ATOM 691 O O . LEU A 1 90 ? -2.142 -4.078 12.182 1.00 97.75 90 LEU A O 1
ATOM 695 N N . MET A 1 91 ? -0.981 -4.776 10.394 1.00 97.62 91 MET A N 1
ATOM 696 C CA . MET A 1 91 ? -2.088 -5.492 9.756 1.00 97.62 91 MET A CA 1
ATOM 697 C C . MET A 1 91 ? -1.578 -6.697 8.967 1.00 97.62 91 MET A C 1
ATOM 699 O O . MET A 1 91 ? -0.468 -6.661 8.437 1.00 97.62 91 MET A O 1
ATOM 703 N N . ARG A 1 92 ? -2.418 -7.723 8.802 1.00 97.06 92 ARG A N 1
ATOM 704 C CA . ARG A 1 92 ? -2.125 -8.796 7.844 1.00 97.06 92 ARG A CA 1
ATOM 705 C C . ARG A 1 92 ? -2.272 -8.268 6.425 1.00 97.06 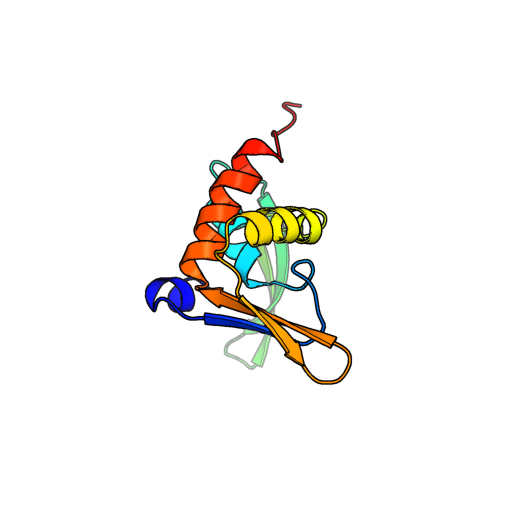92 ARG A C 1
ATOM 707 O O . ARG A 1 92 ? -3.313 -7.704 6.080 1.00 97.06 92 ARG A O 1
ATOM 714 N N . GLN A 1 93 ? -1.259 -8.485 5.589 1.00 95.81 93 GLN A N 1
ATOM 715 C CA . GLN A 1 93 ? -1.250 -8.004 4.210 1.00 95.81 93 GLN A CA 1
ATOM 716 C C . GLN A 1 93 ? -2.450 -8.541 3.431 1.00 95.81 93 GLN A C 1
ATOM 718 O O . GLN A 1 93 ? -3.082 -7.791 2.694 1.00 95.81 93 GLN A O 1
ATOM 723 N N . ARG A 1 94 ? -2.788 -9.823 3.619 1.00 95.44 94 ARG A N 1
ATOM 724 C CA . ARG A 1 94 ? -3.932 -10.452 2.953 1.00 95.44 94 ARG A CA 1
ATOM 725 C C . ARG A 1 94 ? -5.237 -9.722 3.258 1.00 95.44 94 ARG A C 1
ATOM 727 O O . ARG A 1 94 ? -5.913 -9.292 2.334 1.00 95.44 94 ARG A O 1
ATOM 734 N N . ALA A 1 95 ? -5.523 -9.494 4.539 1.00 95.50 95 ALA A N 1
ATOM 735 C CA . ALA A 1 95 ? -6.730 -8.794 4.969 1.00 95.50 95 ALA A CA 1
ATOM 736 C C . ALA A 1 95 ? -6.800 -7.358 4.418 1.00 95.50 95 ALA A C 1
ATOM 738 O O . ALA A 1 95 ? -7.855 -6.927 3.959 1.00 95.50 95 ALA A O 1
ATOM 739 N N . ALA A 1 96 ? -5.674 -6.636 4.420 1.00 96.56 96 ALA A N 1
ATOM 740 C CA . ALA A 1 96 ? -5.607 -5.284 3.870 1.00 96.56 96 ALA A CA 1
ATOM 741 C C . ALA A 1 96 ? -5.848 -5.261 2.350 1.00 96.56 96 ALA A C 1
ATOM 743 O O . ALA A 1 96 ? -6.599 -4.421 1.862 1.00 96.56 96 ALA A O 1
ATOM 744 N N . VAL A 1 97 ? -5.241 -6.192 1.607 1.00 96.38 97 VAL A N 1
ATOM 745 C CA . VAL A 1 97 ? -5.395 -6.298 0.148 1.00 96.38 97 VAL A CA 1
ATOM 746 C C . VAL A 1 97 ? -6.817 -6.706 -0.231 1.00 96.38 97 VAL A C 1
ATOM 748 O O . VAL A 1 97 ? -7.383 -6.102 -1.136 1.00 96.38 97 VAL A O 1
ATOM 751 N N . ASP A 1 98 ? -7.409 -7.682 0.457 1.00 95.75 98 ASP A N 1
ATOM 752 C CA . ASP A 1 98 ? -8.764 -8.159 0.154 1.00 95.75 98 ASP A CA 1
ATOM 753 C C . ASP A 1 98 ? -9.801 -7.058 0.392 1.00 95.75 98 ASP A C 1
ATOM 755 O O . ASP A 1 98 ? -10.608 -6.759 -0.489 1.00 95.75 98 ASP A O 1
ATOM 759 N N . PHE A 1 99 ? -9.704 -6.360 1.530 1.00 96.75 99 PHE A N 1
ATOM 760 C CA . PHE A 1 99 ? -10.531 -5.184 1.792 1.00 96.75 99 PHE A CA 1
ATOM 761 C C . PHE A 1 99 ? -10.343 -4.106 0.719 1.00 96.75 99 PHE A C 1
ATOM 763 O O . PHE A 1 99 ? -11.319 -3.523 0.245 1.00 96.75 99 PHE A O 1
ATOM 770 N N . ALA A 1 100 ? -9.095 -3.845 0.321 1.00 96.12 100 ALA A N 1
ATOM 771 C CA . ALA A 1 100 ? -8.776 -2.837 -0.677 1.00 96.12 100 ALA A CA 1
ATOM 772 C C . ALA A 1 100 ? -9.369 -3.165 -2.052 1.00 96.12 100 ALA A C 1
ATOM 774 O O . ALA A 1 100 ? -9.856 -2.255 -2.716 1.00 96.12 100 ALA A O 1
ATOM 775 N N . VAL A 1 101 ? -9.401 -4.435 -2.473 1.00 95.06 101 VAL A N 1
ATOM 776 C CA . VAL A 1 101 ? -10.033 -4.837 -3.745 1.00 95.06 101 VAL A CA 1
ATOM 777 C C . VAL A 1 101 ? -11.511 -4.441 -3.755 1.00 95.06 101 VAL A C 1
ATOM 779 O O . VAL A 1 101 ? -11.962 -3.745 -4.671 1.00 95.06 101 VAL A O 1
ATOM 782 N N . ASP A 1 102 ? -12.246 -4.808 -2.706 1.00 94.56 102 ASP A N 1
ATOM 783 C CA . ASP A 1 102 ? -13.674 -4.501 -2.581 1.00 94.56 102 ASP A CA 1
AT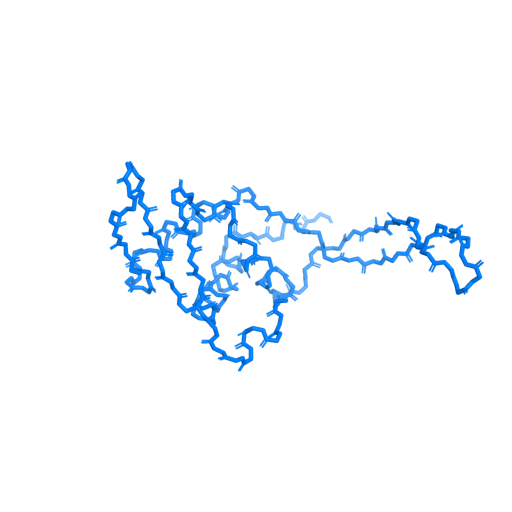OM 784 C C . ASP A 1 102 ? -13.934 -3.005 -2.411 1.00 94.56 102 ASP A C 1
ATOM 786 O O . ASP A 1 102 ? -14.926 -2.459 -2.905 1.00 94.56 102 ASP A O 1
ATOM 790 N N . TRP A 1 103 ? -13.068 -2.322 -1.665 1.00 96.00 103 TRP A N 1
ATOM 791 C CA . TRP A 1 103 ? -13.159 -0.887 -1.452 1.00 96.00 103 TRP A CA 1
ATOM 792 C C . TRP A 1 103 ? -12.937 -0.130 -2.759 1.00 96.00 103 TRP A C 1
ATOM 794 O O . TRP A 1 103 ? -13.765 0.704 -3.131 1.00 96.00 103 TRP A O 1
ATOM 804 N N . LEU A 1 104 ? -11.880 -0.463 -3.503 1.00 93.94 104 LEU A N 1
ATOM 805 C CA . LEU A 1 104 ? -11.591 0.153 -4.790 1.00 93.94 104 LEU A CA 1
ATOM 806 C C . LEU A 1 104 ? -12.765 -0.068 -5.734 1.00 93.94 104 LEU A C 1
ATOM 808 O O . LEU A 1 104 ? -13.240 0.904 -6.311 1.00 93.94 104 LEU A O 1
ATOM 812 N N . ALA A 1 105 ? -13.272 -1.300 -5.876 1.00 90.94 105 ALA A N 1
ATOM 813 C CA . ALA A 1 105 ? -14.416 -1.634 -6.737 1.00 90.94 105 ALA A CA 1
ATOM 814 C C . ALA A 1 105 ? -15.645 -0.736 -6.493 1.00 90.94 105 ALA A C 1
ATOM 816 O O . ALA A 1 105 ? -16.296 -0.310 -7.445 1.00 90.94 105 ALA A O 1
ATOM 817 N N . ARG A 1 106 ? -15.925 -0.395 -5.230 1.00 92.06 106 ARG A N 1
ATOM 818 C CA . ARG A 1 106 ? -17.049 0.473 -4.845 1.00 92.06 106 ARG A CA 1
ATOM 819 C C . ARG A 1 106 ? -16.792 1.963 -5.082 1.00 92.06 106 ARG A C 1
ATOM 821 O O . ARG A 1 106 ? -17.733 2.693 -5.383 1.00 92.06 106 ARG A O 1
ATOM 828 N N . ASN A 1 107 ? -15.548 2.414 -4.930 1.00 92.25 107 ASN A N 1
ATOM 829 C CA . ASN A 1 107 ? -15.223 3.839 -4.832 1.00 92.25 107 ASN A CA 1
ATOM 830 C C . ASN A 1 107 ? -14.626 4.447 -6.108 1.00 92.25 107 ASN A C 1
ATOM 832 O O . ASN A 1 107 ? -14.853 5.624 -6.374 1.00 92.25 107 ASN A O 1
ATOM 836 N N . ARG A 1 108 ? -13.916 3.664 -6.928 1.00 88.19 108 ARG A N 1
ATOM 837 C CA . ARG A 1 108 ? -13.403 4.111 -8.232 1.00 88.19 108 ARG A CA 1
ATOM 838 C C . ARG A 1 108 ? -14.314 3.594 -9.343 1.00 88.19 108 ARG A C 1
ATOM 840 O O . ARG A 1 108 ? -14.016 2.584 -9.981 1.00 88.19 108 ARG A O 1
ATOM 847 N N . ARG A 1 109 ? -15.476 4.212 -9.554 1.00 69.69 109 ARG A N 1
ATOM 848 C CA . ARG A 1 109 ? -16.297 3.856 -10.722 1.00 69.69 109 ARG A CA 1
ATOM 849 C C . ARG A 1 109 ? -15.566 4.319 -11.976 1.00 69.69 109 ARG A C 1
ATOM 851 O O . ARG A 1 109 ? -15.139 5.465 -12.041 1.00 69.69 109 ARG A O 1
ATOM 858 N N . THR A 1 110 ? -15.377 3.410 -12.924 1.00 59.34 110 THR A N 1
ATOM 859 C CA . THR A 1 110 ? -14.860 3.743 -14.248 1.00 59.34 110 THR A CA 1
ATOM 860 C C . THR A 1 110 ? -15.869 4.697 -14.873 1.00 59.34 110 THR A C 1
ATOM 862 O O . THR A 1 110 ? -17.009 4.298 -15.103 1.00 59.34 110 THR A O 1
ATOM 865 N N . GLU A 1 111 ? -15.509 5.963 -15.064 1.00 47.53 111 GLU A N 1
ATOM 866 C CA . GLU A 1 111 ? -16.274 6.813 -15.970 1.00 47.53 111 GLU A CA 1
ATOM 867 C C . GLU A 1 111 ? -16.175 6.155 -17.351 1.00 47.53 111 GLU A C 1
ATOM 869 O O . GLU A 1 111 ? -15.082 6.002 -17.897 1.00 47.53 111 GLU A O 1
ATOM 874 N N . GLU A 1 112 ? -17.304 5.658 -17.863 1.00 43.03 112 GLU A N 1
ATOM 875 C CA . GLU A 1 112 ? -17.440 5.374 -19.287 1.00 43.03 112 GLU A CA 1
ATOM 876 C C . GLU A 1 112 ? -17.243 6.705 -20.024 1.00 43.03 112 GLU A C 1
ATOM 878 O O . GLU A 1 112 ? -17.983 7.667 -19.810 1.00 43.03 112 GLU A O 1
ATOM 883 N N . SER A 1 113 ? -16.216 6.778 -20.862 1.00 35.06 113 SER A N 1
ATOM 884 C CA . SER A 1 113 ? -16.054 7.802 -21.895 1.00 35.06 113 SER A CA 1
ATOM 885 C C . SER A 1 113 ? -15.608 7.135 -23.180 1.00 35.06 113 SER A C 1
ATOM 887 O O . SER A 1 113 ? -14.775 6.203 -23.093 1.00 35.06 113 SER A O 1
#